Protein AF-A0AAW9EFN9-F1 (afdb_monomer)

Mean predicted aligned error: 13.35 Å

Structure (mmCIF, N/CA/C/O backbone):
data_AF-A0AAW9EFN9-F1
#
_entry.id   AF-A0AAW9EFN9-F1
#
loop_
_atom_site.group_PDB
_atom_site.id
_atom_site.type_symbol
_atom_site.label_atom_id
_atom_site.label_alt_id
_atom_site.label_comp_id
_atom_site.label_asym_id
_atom_site.label_entity_id
_atom_site.label_seq_id
_atom_site.pdbx_PDB_ins_code
_atom_site.Cartn_x
_atom_site.Cartn_y
_atom_site.Cartn_z
_atom_site.occupancy
_atom_site.B_iso_or_equiv
_atom_site.auth_seq_id
_atom_site.auth_comp_id
_atom_site.auth_asym_id
_atom_site.auth_atom_id
_atom_site.pdbx_PDB_model_num
ATOM 1 N N . MET A 1 1 ? -23.101 8.302 19.626 1.00 79.06 1 MET A N 1
ATOM 2 C CA . MET A 1 1 ? -23.745 7.176 20.337 1.00 79.06 1 MET A CA 1
ATOM 3 C C . MET A 1 1 ? -23.884 7.500 21.819 1.00 79.06 1 MET A C 1
ATOM 5 O O . MET A 1 1 ? -25.025 7.617 22.245 1.00 79.06 1 MET A O 1
ATOM 9 N N . GLU A 1 2 ? -22.782 7.714 22.566 1.00 78.69 2 GLU A N 1
ATOM 10 C CA . GLU A 1 2 ? -22.810 8.140 23.985 1.00 78.69 2 GLU A CA 1
ATOM 11 C C . GLU A 1 2 ? -23.804 9.275 24.248 1.00 78.69 2 GLU A C 1
ATOM 13 O O . GLU A 1 2 ? -24.662 9.152 25.112 1.00 78.69 2 GLU A O 1
ATOM 18 N N . GLU A 1 3 ? -23.733 10.349 23.465 1.00 81.25 3 GLU A N 1
ATOM 19 C CA . GLU A 1 3 ? -24.566 11.542 23.654 1.00 81.25 3 GLU A CA 1
ATOM 20 C C . GLU A 1 3 ? -26.070 11.263 23.458 1.00 81.25 3 GLU A C 1
ATOM 22 O O . GLU A 1 3 ? -26.909 11.765 24.201 1.00 81.25 3 GLU A O 1
ATOM 27 N N . ALA A 1 4 ? -26.430 10.385 22.513 1.00 72.81 4 ALA A N 1
ATOM 28 C CA . ALA A 1 4 ? -27.815 9.954 22.313 1.00 72.81 4 ALA A CA 1
ATOM 29 C C . ALA A 1 4 ? -28.303 9.060 23.467 1.00 72.81 4 ALA A C 1
ATOM 31 O O . ALA A 1 4 ? -29.438 9.203 23.913 1.00 72.81 4 ALA A O 1
ATOM 32 N N . SER A 1 5 ? -27.435 8.193 24.001 1.00 74.69 5 SER A N 1
ATOM 33 C CA . SER A 1 5 ? -27.746 7.366 25.174 1.00 74.69 5 SER A CA 1
ATOM 34 C C . SER A 1 5 ? -27.900 8.204 26.446 1.00 74.69 5 SER A C 1
ATOM 36 O O . SER A 1 5 ? -28.800 7.941 27.239 1.00 74.69 5 SER A O 1
ATOM 38 N N . GLN A 1 6 ? -27.051 9.218 26.636 1.00 80.88 6 GLN A N 1
ATOM 39 C CA . GLN A 1 6 ? -27.144 10.169 27.751 1.00 80.88 6 GLN A CA 1
ATOM 40 C C . GLN A 1 6 ? -28.422 11.014 27.665 1.00 80.88 6 GLN A C 1
ATOM 42 O O . GLN A 1 6 ? -29.026 11.320 28.687 1.00 80.88 6 GLN A O 1
ATOM 47 N N . ALA A 1 7 ? -28.885 11.313 26.449 1.00 86.81 7 ALA A N 1
ATOM 48 C CA . ALA A 1 7 ? -30.161 11.976 26.190 1.00 86.81 7 ALA A CA 1
ATOM 49 C C . ALA A 1 7 ? -31.385 11.031 26.221 1.00 86.81 7 ALA A C 1
ATOM 51 O O . ALA A 1 7 ? -32.453 11.421 25.754 1.00 86.81 7 ALA A O 1
ATOM 52 N N . LEU A 1 8 ? -31.248 9.793 26.725 1.00 79.62 8 LEU A N 1
ATOM 53 C CA . LEU A 1 8 ? -32.302 8.762 26.787 1.00 79.62 8 LEU A CA 1
ATOM 54 C C . LEU A 1 8 ? -32.906 8.373 25.417 1.00 79.62 8 LEU A C 1
ATOM 56 O O . LEU A 1 8 ? -33.974 7.765 25.343 1.00 79.62 8 LEU A O 1
ATOM 60 N N . ARG A 1 9 ? -32.211 8.675 24.313 1.00 84.00 9 ARG A N 1
ATOM 61 C CA . ARG A 1 9 ? -32.600 8.329 22.935 1.00 84.00 9 ARG A CA 1
ATOM 62 C C . ARG A 1 9 ? -31.989 6.988 22.530 1.00 84.00 9 ARG A C 1
ATOM 64 O O . ARG A 1 9 ? -31.070 6.914 21.714 1.00 84.00 9 ARG A O 1
ATOM 71 N N . PHE A 1 10 ? -32.493 5.913 23.130 1.00 83.75 10 PHE A N 1
ATOM 72 C CA . PHE A 1 10 ? -31.912 4.572 22.997 1.00 83.75 10 PHE A CA 1
ATOM 73 C C . PHE A 1 10 ? -31.964 4.002 21.574 1.00 83.75 10 PHE A C 1
ATOM 75 O O . PHE A 1 10 ? -30.995 3.382 21.143 1.00 83.75 10 PHE A O 1
ATOM 82 N N . GLU A 1 11 ? -33.036 4.248 20.818 1.00 87.38 11 GLU A N 1
ATOM 83 C CA . GLU A 1 11 ? -33.138 3.795 19.421 1.00 87.38 11 GLU A CA 1
ATOM 84 C C . GLU A 1 11 ? -32.097 4.469 18.523 1.00 87.38 11 GLU A C 1
ATOM 86 O O . GLU A 1 11 ? -31.459 3.828 17.688 1.00 87.38 11 GLU A O 1
ATOM 91 N N . GLU A 1 12 ? -31.864 5.764 18.734 1.00 83.69 12 GLU A N 1
ATOM 92 C CA . GLU A 1 12 ? -30.863 6.518 17.985 1.00 83.69 12 GLU A CA 1
ATOM 93 C C . GLU A 1 12 ? -29.442 6.074 18.358 1.00 83.69 12 GLU A C 1
ATOM 95 O O . GLU A 1 12 ? -28.594 5.896 17.481 1.00 83.69 12 GLU A O 1
ATOM 100 N N . ALA A 1 13 ? -29.189 5.816 19.645 1.00 86.81 13 ALA A N 1
ATOM 101 C CA . ALA A 1 13 ? -27.928 5.246 20.104 1.00 86.81 13 ALA A CA 1
ATOM 102 C C . ALA A 1 13 ? -27.679 3.852 19.499 1.00 86.81 13 ALA A C 1
ATOM 104 O O . ALA A 1 13 ? -26.586 3.606 18.986 1.00 86.81 13 ALA A O 1
ATOM 105 N N . ALA A 1 14 ? -28.688 2.975 19.487 1.00 87.44 14 ALA A N 1
ATOM 106 C CA . ALA A 1 14 ? -28.608 1.655 18.865 1.00 87.44 14 ALA A CA 1
ATOM 107 C C . ALA A 1 14 ? -28.310 1.760 17.363 1.00 87.44 14 ALA A C 1
ATOM 109 O O . ALA A 1 14 ? -27.388 1.112 16.875 1.00 87.44 14 ALA A O 1
ATOM 110 N N . ARG A 1 15 ? -28.986 2.667 16.646 1.00 89.75 15 ARG A N 1
ATOM 111 C CA . ARG A 1 15 ? -28.732 2.902 15.219 1.00 89.75 15 ARG A CA 1
ATOM 112 C C . ARG A 1 15 ? -27.29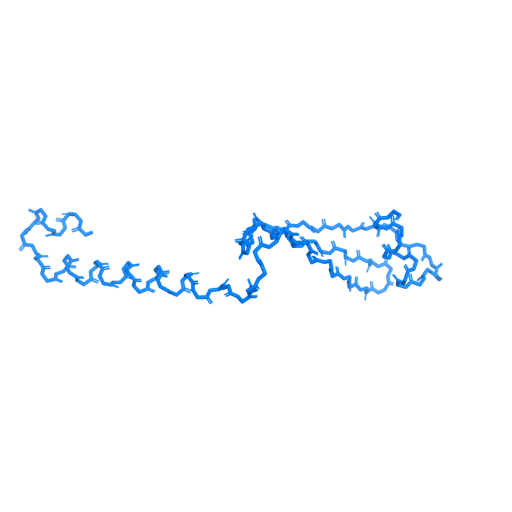1 3.342 14.946 1.00 89.75 15 ARG A C 1
ATOM 114 O O . ARG A 1 15 ? -26.667 2.849 14.010 1.00 89.75 15 ARG A O 1
ATOM 121 N N . ILE A 1 16 ? -26.749 4.258 15.753 1.00 85.06 16 ILE A N 1
ATOM 122 C CA . ILE A 1 16 ? -25.359 4.719 15.603 1.00 85.06 16 ILE A CA 1
ATOM 123 C C . ILE A 1 16 ? -24.377 3.583 15.919 1.00 85.06 16 ILE A C 1
ATOM 125 O O . ILE A 1 16 ? -23.391 3.412 15.204 1.00 85.06 16 ILE A O 1
ATOM 129 N N . ARG A 1 17 ? -24.645 2.785 16.958 1.00 88.62 17 ARG A N 1
ATOM 130 C CA . ARG A 1 17 ? -23.842 1.605 17.306 1.00 88.62 17 ARG A CA 1
ATOM 131 C C . ARG A 1 17 ? -23.777 0.621 16.139 1.00 88.62 17 ARG A C 1
ATOM 133 O O . ARG A 1 17 ? -22.694 0.182 15.761 1.00 88.62 17 ARG A O 1
ATOM 140 N N . ASP A 1 18 ? -24.926 0.313 15.553 1.00 89.31 18 ASP A N 1
ATOM 141 C CA . ASP A 1 18 ? -25.039 -0.658 14.470 1.00 89.31 18 ASP A CA 1
ATOM 142 C C . ASP A 1 18 ? -24.348 -0.145 13.192 1.00 89.31 18 ASP A C 1
ATOM 144 O O . ASP A 1 18 ? -23.671 -0.911 12.509 1.00 89.31 18 ASP A O 1
ATOM 148 N N . GLN A 1 19 ? -24.395 1.166 12.918 1.00 87.38 19 GLN A N 1
ATOM 149 C CA . GLN A 1 19 ? -23.602 1.789 11.847 1.00 87.38 19 GLN A CA 1
ATOM 150 C C . GLN A 1 19 ? -22.092 1.690 12.097 1.00 87.38 19 GLN A C 1
ATOM 152 O O . GLN A 1 19 ? -21.345 1.348 11.183 1.00 87.38 19 GLN A O 1
ATOM 157 N N . ILE A 1 20 ? -21.630 1.941 13.326 1.00 85.88 20 ILE A N 1
ATOM 158 C CA . ILE A 1 20 ? -20.214 1.781 13.692 1.00 85.88 20 ILE A CA 1
ATOM 159 C C . ILE A 1 20 ? -19.775 0.325 13.493 1.00 85.88 20 ILE A C 1
ATOM 161 O O . ILE A 1 20 ? -18.700 0.082 12.944 1.00 85.88 20 ILE A O 1
ATOM 165 N N . HIS A 1 21 ? -20.599 -0.644 13.898 1.00 84.81 21 HIS A N 1
ATOM 166 C CA . HIS A 1 21 ? -20.316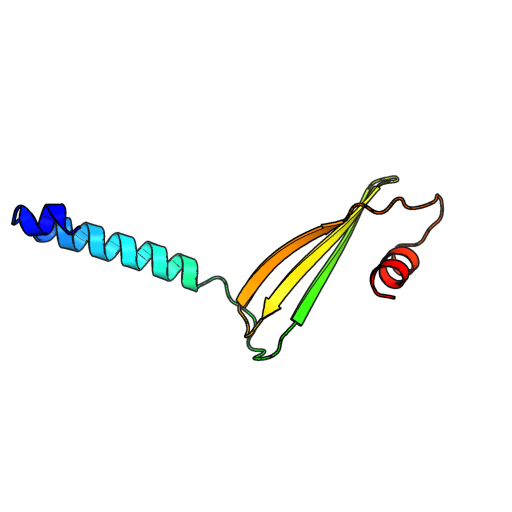 -2.062 13.675 1.00 84.81 21 HIS A CA 1
ATOM 167 C C . HIS A 1 21 ? -20.282 -2.423 12.190 1.00 84.81 21 HIS A C 1
ATOM 169 O O . HIS A 1 21 ? -19.359 -3.115 11.772 1.00 84.81 21 HIS A O 1
ATOM 175 N N . ALA A 1 22 ? -21.220 -1.921 11.386 1.00 82.12 22 ALA A N 1
ATOM 176 C CA . ALA A 1 22 ? -21.237 -2.157 9.946 1.00 82.12 22 ALA A CA 1
ATOM 177 C C . ALA A 1 22 ? -19.983 -1.592 9.258 1.00 82.12 22 ALA A C 1
ATOM 179 O O . ALA A 1 22 ? -19.359 -2.283 8.454 1.00 82.12 22 ALA A O 1
ATOM 180 N N . VAL A 1 23 ? -19.565 -0.373 9.618 1.00 75.50 23 VAL A N 1
ATOM 181 C CA . VAL A 1 23 ? -18.323 0.230 9.108 1.00 75.50 23 VAL A CA 1
ATOM 182 C C . VAL A 1 23 ? -17.114 -0.619 9.502 1.00 75.50 23 VAL A C 1
ATOM 184 O O . VAL A 1 23 ? -16.325 -0.979 8.633 1.00 75.50 23 VAL A O 1
ATOM 187 N N . ARG A 1 24 ? -17.002 -1.020 10.777 1.00 71.56 24 ARG A N 1
ATOM 188 C CA . ARG A 1 24 ? -15.913 -1.892 11.255 1.00 71.56 24 ARG A CA 1
ATOM 189 C C . ARG A 1 24 ? -15.878 -3.234 10.524 1.00 71.56 24 ARG A C 1
ATOM 191 O O . ARG A 1 24 ? -14.808 -3.662 10.108 1.00 71.56 24 ARG A O 1
ATOM 198 N N . GLN A 1 25 ? -17.033 -3.858 10.307 1.00 68.75 25 GLN A N 1
ATOM 199 C CA . GLN A 1 25 ? -17.139 -5.142 9.616 1.00 68.75 25 GLN A CA 1
ATOM 200 C C . GLN A 1 25 ? -16.735 -5.043 8.136 1.00 68.75 25 GLN A C 1
ATOM 202 O O . GLN A 1 25 ? -16.153 -5.976 7.586 1.00 68.75 25 GLN A O 1
ATOM 207 N N . VAL A 1 26 ? -17.032 -3.922 7.470 1.00 65.69 26 VAL A N 1
ATOM 208 C CA . VAL A 1 26 ? -16.576 -3.668 6.094 1.00 65.69 26 VAL A CA 1
ATOM 209 C C . VAL A 1 26 ? -15.064 -3.435 6.058 1.00 65.69 26 VAL A C 1
ATOM 211 O O . VAL A 1 26 ? -14.400 -3.960 5.167 1.00 65.69 26 VAL A O 1
ATOM 214 N N . THR 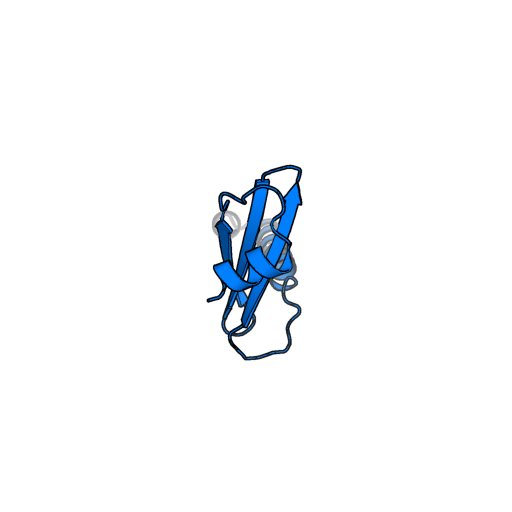A 1 27 ? -14.502 -2.725 7.041 1.00 57.66 27 THR A N 1
ATOM 215 C CA . THR A 1 27 ? -13.046 -2.539 7.174 1.00 57.66 27 THR A CA 1
ATOM 216 C C . THR A 1 27 ? -12.313 -3.858 7.459 1.00 57.66 27 THR A C 1
ATOM 218 O O . THR A 1 27 ? -11.240 -4.087 6.910 1.00 57.66 27 THR A O 1
ATOM 221 N N . GLU A 1 28 ? -12.896 -4.761 8.254 1.00 53.78 28 GLU A N 1
ATOM 222 C CA . GLU A 1 28 ? -12.313 -6.076 8.571 1.00 53.78 28 GLU A CA 1
ATOM 223 C C . GLU A 1 28 ? -12.238 -7.030 7.368 1.00 53.78 28 GLU A C 1
ATOM 225 O O . GLU A 1 28 ? -11.376 -7.905 7.333 1.00 53.78 28 GLU A O 1
ATOM 230 N N . LYS A 1 29 ? -13.102 -6.869 6.356 1.00 48.88 29 LYS A N 1
ATOM 231 C CA . LYS A 1 29 ? -13.168 -7.782 5.198 1.00 48.88 29 LYS A CA 1
ATOM 232 C C . LYS A 1 29 ? -12.061 -7.590 4.157 1.00 48.88 29 LYS A C 1
ATOM 234 O O . LYS A 1 29 ? -12.015 -8.352 3.193 1.00 48.88 29 LYS A O 1
ATOM 239 N N . GLN A 1 30 ? -11.157 -6.626 4.323 1.00 49.50 30 GLN A N 1
ATOM 240 C CA . GLN A 1 30 ? -10.013 -6.450 3.423 1.00 49.50 30 GLN A CA 1
ATOM 241 C C . GLN A 1 30 ? -8.775 -7.247 3.863 1.00 49.50 30 GLN A C 1
ATOM 243 O O . GLN A 1 30 ? -7.702 -6.672 3.953 1.00 49.50 30 GLN A O 1
ATOM 248 N N . PHE A 1 31 ? -8.880 -8.561 4.093 1.00 47.06 31 PHE A N 1
ATOM 249 C CA . PHE A 1 31 ? -7.692 -9.424 4.171 1.00 47.06 31 PHE A CA 1
ATOM 250 C C . PHE A 1 31 ? -7.934 -10.805 3.574 1.00 47.06 31 PHE A C 1
ATOM 252 O O . PHE A 1 31 ? -8.544 -11.679 4.182 1.00 47.06 31 PHE A O 1
ATOM 259 N N . VAL A 1 32 ? -7.393 -11.006 2.374 1.00 48.66 32 VAL A N 1
ATOM 260 C CA . VAL A 1 32 ? -7.116 -12.332 1.828 1.00 48.66 32 VAL A CA 1
ATOM 261 C C . VAL A 1 32 ? -5.602 -12.490 1.811 1.00 48.66 32 VAL A C 1
ATOM 263 O O . VAL A 1 32 ? -4.946 -12.050 0.876 1.00 48.66 32 VAL A O 1
ATOM 266 N N . ALA A 1 33 ? -5.056 -13.098 2.859 1.00 50.56 33 ALA A N 1
ATOM 267 C CA . ALA A 1 33 ? -3.853 -13.919 2.778 1.00 50.56 33 ALA A CA 1
ATOM 268 C C . ALA A 1 33 ? -3.791 -14.779 4.043 1.00 50.56 33 ALA A C 1
ATOM 270 O O . ALA A 1 33 ? -3.434 -14.316 5.122 1.00 50.56 33 ALA A O 1
ATOM 271 N N . ASN A 1 34 ? -4.183 -16.043 3.901 1.00 49.72 34 ASN A N 1
ATOM 272 C CA . ASN A 1 34 ? -4.062 -17.075 4.925 1.00 49.72 34 ASN A CA 1
ATOM 273 C C . ASN A 1 34 ? -2.607 -17.577 4.993 1.00 49.72 34 ASN A C 1
ATOM 275 O O . ASN A 1 34 ? -2.332 -18.754 4.785 1.00 49.72 34 ASN A O 1
ATOM 279 N N . ILE A 1 35 ? -1.669 -16.651 5.186 1.00 56.28 35 ILE A N 1
ATOM 280 C CA . ILE A 1 35 ? -0.249 -16.934 5.362 1.00 56.28 35 ILE A CA 1
ATOM 281 C C . ILE A 1 35 ? 0.140 -16.145 6.604 1.00 56.28 35 ILE A C 1
ATOM 283 O O . ILE A 1 35 ? 0.201 -14.920 6.573 1.00 56.28 35 ILE A O 1
ATOM 287 N N . GLY A 1 36 ? 0.319 -16.838 7.726 1.00 58.75 36 GLY A N 1
ATOM 288 C CA . GLY A 1 36 ? 0.729 -16.241 9.001 1.00 58.75 36 GLY A CA 1
ATOM 289 C C . GLY A 1 36 ? 2.153 -15.676 8.997 1.00 58.75 36 GLY A C 1
ATOM 290 O O . GLY A 1 36 ? 2.671 -15.372 10.067 1.00 58.75 36 GLY A O 1
ATOM 291 N N . ASP A 1 37 ? 2.759 -15.529 7.821 1.00 68.06 37 ASP A N 1
ATOM 292 C CA . ASP A 1 37 ? 4.131 -15.095 7.634 1.00 68.06 37 ASP A CA 1
ATOM 293 C C . ASP A 1 37 ? 4.187 -13.632 7.194 1.00 68.06 37 ASP A C 1
ATOM 295 O O . ASP A 1 37 ? 3.273 -13.082 6.568 1.00 68.06 37 ASP A O 1
ATOM 299 N N . ASP A 1 38 ? 5.300 -13.002 7.540 1.00 84.75 38 ASP A N 1
ATOM 300 C CA . ASP A 1 38 ? 5.654 -11.683 7.055 1.00 84.75 38 ASP A CA 1
ATOM 301 C C . ASP A 1 38 ? 6.005 -11.783 5.568 1.00 84.75 38 ASP A C 1
ATOM 303 O O . ASP A 1 38 ? 6.908 -12.523 5.178 1.00 84.75 38 ASP A O 1
ATOM 307 N N . LEU A 1 39 ? 5.284 -11.038 4.731 1.00 84.88 39 LEU A N 1
ATOM 308 C CA . LEU A 1 39 ? 5.510 -11.012 3.289 1.00 84.88 39 LEU A CA 1
ATOM 309 C C . LEU A 1 39 ? 5.445 -9.581 2.774 1.00 84.88 39 LEU A C 1
ATOM 311 O O . LEU A 1 39 ? 4.665 -8.765 3.257 1.00 84.88 39 LEU A O 1
ATOM 315 N N . ASP A 1 40 ? 6.242 -9.281 1.761 1.00 86.88 40 ASP A N 1
ATOM 316 C CA . ASP A 1 40 ? 6.201 -7.998 1.073 1.00 86.88 40 ASP A CA 1
ATOM 317 C C . ASP A 1 40 ? 5.878 -8.257 -0.401 1.00 86.88 40 ASP A C 1
ATOM 319 O O . ASP A 1 40 ? 6.463 -9.136 -1.035 1.00 86.88 40 ASP A O 1
ATOM 323 N N . VAL A 1 41 ? 4.914 -7.516 -0.949 1.00 87.88 41 VAL A N 1
ATOM 324 C CA . VAL A 1 41 ? 4.534 -7.607 -2.365 1.00 87.88 41 VAL A CA 1
ATOM 325 C C . VAL A 1 41 ? 5.177 -6.449 -3.106 1.00 87.88 41 VAL A C 1
ATOM 327 O O . VAL A 1 41 ? 4.938 -5.288 -2.775 1.00 87.88 41 VAL A O 1
ATOM 330 N N . ILE A 1 42 ? 5.966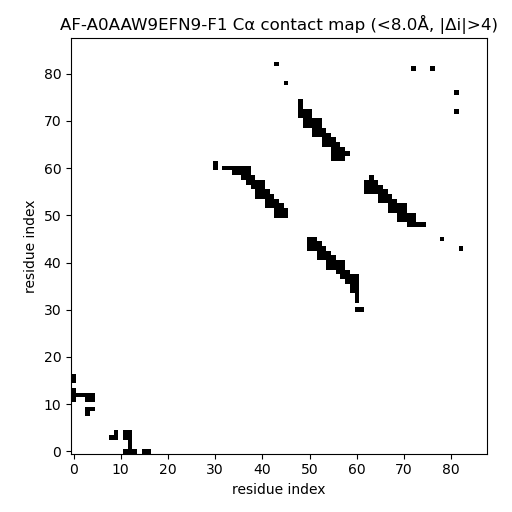 -6.764 -4.131 1.00 87.88 42 ILE A N 1
ATOM 331 C CA . ILE A 1 42 ? 6.596 -5.775 -5.005 1.00 87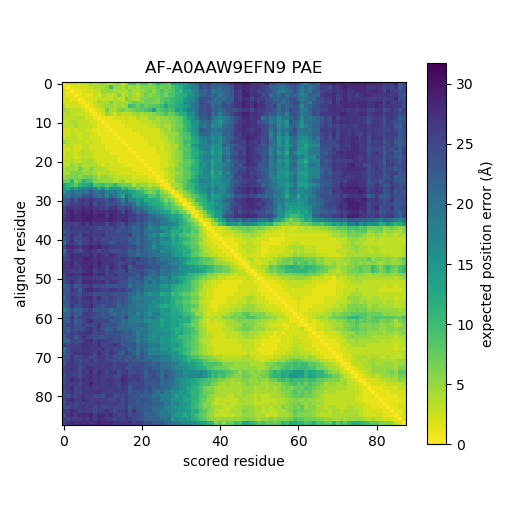.88 42 ILE A CA 1
ATOM 332 C C . ILE A 1 42 ? 5.881 -5.793 -6.353 1.00 87.88 42 ILE A C 1
ATOM 334 O O . ILE A 1 42 ? 5.679 -6.843 -6.955 1.00 87.88 42 ILE A O 1
ATOM 338 N N . SER A 1 43 ? 5.478 -4.620 -6.827 1.00 86.62 43 SER A N 1
ATOM 339 C CA . SER A 1 43 ? 4.895 -4.410 -8.151 1.00 86.62 43 SER A CA 1
ATOM 340 C C . SER A 1 43 ? 5.706 -3.366 -8.898 1.00 86.62 43 SER A C 1
ATOM 342 O O . SER A 1 43 ? 6.107 -2.360 -8.313 1.00 86.62 43 SER A O 1
ATOM 344 N N . VAL A 1 44 ? 5.930 -3.579 -10.192 1.00 86.56 44 VAL A N 1
ATOM 345 C CA . VAL A 1 44 ? 6.646 -2.619 -11.034 1.00 86.56 44 VAL A CA 1
ATOM 346 C C . VAL A 1 44 ? 5.790 -2.257 -12.233 1.00 86.56 44 VAL A C 1
ATOM 348 O O . VAL A 1 44 ? 5.263 -3.127 -12.922 1.00 86.56 44 VAL A O 1
ATOM 351 N N . ALA A 1 45 ? 5.655 -0.958 -12.472 1.00 85.25 45 ALA A N 1
ATOM 352 C CA . ALA A 1 45 ? 5.030 -0.408 -13.663 1.00 85.25 45 ALA A CA 1
ATOM 353 C C . ALA A 1 45 ? 6.036 0.466 -14.408 1.00 85.25 45 ALA A C 1
ATOM 355 O O . ALA A 1 45 ? 6.804 1.210 -13.793 1.00 85.25 45 ALA A O 1
ATOM 356 N N . PHE A 1 46 ? 6.005 0.389 -15.735 1.00 79.94 46 PHE A N 1
ATOM 357 C CA . PHE A 1 46 ? 6.902 1.136 -16.604 1.00 79.94 46 PHE A CA 1
ATOM 358 C C . PHE A 1 46 ? 6.101 1.940 -17.626 1.00 79.94 46 PHE A C 1
ATOM 360 O O . PHE A 1 46 ? 5.250 1.389 -18.323 1.00 79.94 46 PHE A O 1
ATOM 367 N N . ASN A 1 47 ? 6.362 3.244 -17.706 1.00 79.62 47 ASN A N 1
ATOM 368 C CA . ASN A 1 47 ? 5.771 4.127 -18.707 1.00 79.62 47 ASN A CA 1
ATOM 369 C C . ASN A 1 47 ? 6.852 5.043 -19.294 1.00 79.62 47 ASN A C 1
ATOM 371 O O . ASN A 1 47 ? 7.359 5.945 -18.621 1.00 79.62 47 ASN A O 1
ATOM 375 N N . GLY A 1 48 ? 7.208 4.807 -20.557 1.00 76.75 48 GLY A N 1
ATOM 376 C CA . GLY A 1 48 ? 8.237 5.573 -21.254 1.00 76.75 48 GLY A CA 1
ATOM 377 C C . GLY A 1 48 ? 9.605 5.419 -20.589 1.00 76.75 48 GLY A C 1
ATOM 378 O O . GLY A 1 48 ? 10.201 4.356 -20.663 1.00 76.75 48 GLY A O 1
ATOM 379 N N . ALA A 1 49 ? 10.100 6.484 -19.958 1.00 74.31 49 ALA A N 1
ATOM 380 C CA . ALA A 1 49 ? 11.383 6.498 -19.245 1.00 74.31 49 ALA A CA 1
ATOM 381 C C . ALA A 1 49 ? 11.231 6.447 -17.711 1.00 74.31 49 ALA A C 1
ATOM 383 O O . ALA A 1 49 ? 12.201 6.649 -16.981 1.00 74.31 49 ALA A O 1
ATOM 384 N N . ILE A 1 50 ? 10.008 6.243 -17.209 1.00 81.56 50 ILE A N 1
ATOM 385 C CA . ILE A 1 50 ? 9.698 6.288 -15.780 1.00 81.56 50 ILE A CA 1
ATOM 386 C C . ILE A 1 50 ? 9.272 4.897 -15.318 1.00 81.56 50 ILE A C 1
ATOM 388 O O . ILE A 1 50 ? 8.250 4.366 -15.760 1.00 81.56 50 ILE A O 1
ATOM 392 N N . ALA A 1 51 ? 10.035 4.337 -14.381 1.00 86.62 51 ALA A N 1
ATOM 393 C CA . ALA A 1 51 ? 9.612 3.192 -13.591 1.00 86.62 51 ALA A CA 1
ATOM 394 C C . ALA A 1 51 ? 8.991 3.653 -12.273 1.00 86.62 51 ALA A C 1
ATOM 396 O O . ALA A 1 51 ? 9.461 4.600 -11.641 1.00 86.62 51 ALA A O 1
ATOM 397 N N . CYS A 1 52 ? 7.964 2.935 -11.838 1.00 90.06 52 CYS A N 1
ATOM 398 C CA . CYS A 1 52 ? 7.433 3.003 -10.488 1.00 90.06 52 CYS A CA 1
ATOM 399 C C . CYS A 1 52 ? 7.541 1.614 -9.866 1.00 90.06 52 CYS A C 1
ATOM 401 O O . CYS A 1 52 ? 6.950 0.663 -10.380 1.00 90.06 52 CYS A O 1
ATOM 403 N N . VAL A 1 53 ? 8.283 1.509 -8.766 1.00 90.69 53 VAL A N 1
ATOM 404 C CA . VAL A 1 53 ? 8.340 0.307 -7.934 1.00 90.69 53 VAL A CA 1
ATOM 405 C C . VAL A 1 53 ? 7.492 0.554 -6.697 1.00 90.69 53 VAL A C 1
ATOM 407 O O . VAL A 1 53 ? 7.783 1.446 -5.901 1.00 90.69 53 VAL A O 1
ATOM 410 N N . PHE A 1 54 ? 6.430 -0.223 -6.541 1.00 90.75 54 PHE A N 1
ATOM 411 C CA . PHE A 1 54 ? 5.507 -0.149 -5.421 1.00 90.75 54 PHE A CA 1
ATOM 412 C C . PHE A 1 54 ? 5.707 -1.353 -4.509 1.00 90.75 54 PHE A C 1
ATOM 414 O O . PHE A 1 54 ? 5.608 -2.493 -4.957 1.00 90.75 54 PHE A O 1
ATOM 421 N N . VAL A 1 55 ? 5.977 -1.095 -3.23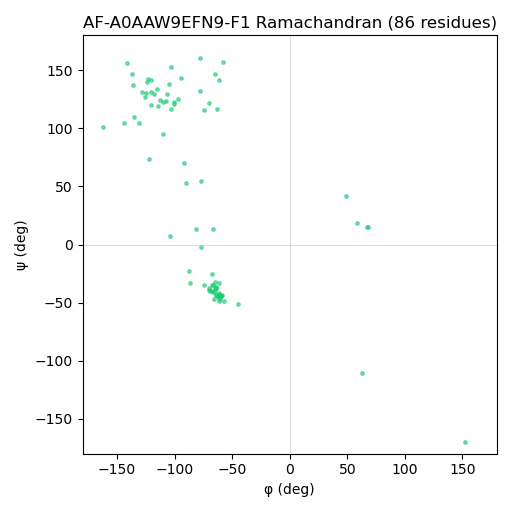2 1.00 91.56 55 VAL A N 1
ATOM 422 C CA . VAL A 1 55 ? 6.154 -2.126 -2.207 1.00 91.56 55 VAL A CA 1
ATOM 423 C C . VAL A 1 55 ? 5.008 -2.026 -1.214 1.00 91.56 55 VAL A C 1
ATOM 425 O O . VAL A 1 55 ? 4.785 -0.960 -0.637 1.00 91.56 55 VAL A O 1
ATOM 428 N N . LEU A 1 56 ? 4.293 -3.129 -1.017 1.00 92.00 56 LEU A N 1
ATOM 429 C CA . LEU A 1 56 ? 3.223 -3.277 -0.038 1.00 92.00 56 LEU A CA 1
ATOM 430 C C . LEU A 1 56 ? 3.697 -4.222 1.066 1.00 92.00 56 LEU A C 1
ATOM 432 O O . LEU A 1 56 ? 4.073 -5.359 0.781 1.00 92.00 56 LEU A O 1
ATOM 436 N N . PHE A 1 57 ? 3.678 -3.750 2.309 1.00 88.50 57 PHE A N 1
ATOM 437 C CA . PHE A 1 57 ? 4.223 -4.491 3.442 1.00 88.50 57 PHE A CA 1
ATOM 438 C C . PHE A 1 57 ? 3.123 -5.242 4.180 1.00 88.50 57 PHE A C 1
ATOM 440 O O . PHE A 1 57 ? 2.167 -4.606 4.632 1.00 88.50 57 PHE A O 1
ATOM 447 N N . PHE A 1 58 ? 3.269 -6.556 4.363 1.00 87.44 58 PHE A N 1
ATOM 448 C CA . PHE A 1 58 ? 2.357 -7.369 5.170 1.00 87.44 58 PHE A CA 1
ATOM 449 C C . PHE A 1 58 ? 3.080 -7.988 6.362 1.00 87.44 58 PHE A C 1
ATOM 451 O O . PHE A 1 58 ? 4.112 -8.640 6.218 1.00 87.44 58 PHE A O 1
ATOM 458 N N . ARG A 1 59 ? 2.518 -7.829 7.557 1.00 86.62 59 ARG A N 1
ATOM 459 C CA . ARG A 1 59 ? 2.989 -8.499 8.774 1.00 86.62 59 ARG A CA 1
ATOM 460 C C . ARG A 1 59 ? 1.824 -9.192 9.450 1.00 86.62 59 ARG A C 1
ATOM 462 O O . ARG A 1 59 ? 0.769 -8.579 9.608 1.00 86.62 59 ARG A O 1
ATOM 469 N N . GLN A 1 60 ? 1.997 -10.460 9.820 1.00 83.50 60 GLN A N 1
ATOM 470 C CA . GLN A 1 60 ? 0.931 -11.282 10.419 1.00 83.50 60 GLN A CA 1
ATOM 471 C C . GLN A 1 60 ? -0.390 -11.224 9.626 1.00 83.50 60 GLN A C 1
ATOM 473 O O . GLN A 1 60 ? -1.474 -11.044 10.189 1.00 83.50 60 GLN A O 1
ATOM 478 N N . GLY A 1 61 ? -0.290 -11.277 8.296 1.00 74.50 61 GLY A N 1
ATOM 479 C CA . GLY A 1 61 ? -1.443 -11.170 7.405 1.00 74.50 61 GLY A CA 1
ATOM 480 C C . GLY A 1 61 ? -2.132 -9.801 7.392 1.00 74.50 61 GLY A C 1
ATOM 481 O O . GLY A 1 61 ? -3.249 -9.728 6.901 1.00 74.50 61 GLY A O 1
ATOM 482 N N . LYS A 1 62 ? -1.516 -8.724 7.907 1.00 76.62 62 LYS A N 1
ATOM 483 C CA . LYS A 1 62 ? -2.030 -7.342 7.861 1.00 76.62 62 LYS A CA 1
ATOM 484 C C . LYS A 1 62 ? -1.125 -6.430 7.033 1.00 76.62 62 LYS A C 1
ATOM 486 O O . LYS A 1 62 ? 0.080 -6.401 7.251 1.00 76.62 62 LYS A O 1
ATOM 491 N N . VAL A 1 63 ? -1.708 -5.625 6.148 1.00 84.50 63 VAL A N 1
ATOM 492 C CA . VAL A 1 63 ? -1.053 -4.511 5.447 1.00 84.50 63 VAL A CA 1
ATOM 493 C C . VAL A 1 63 ? -0.635 -3.478 6.487 1.00 84.50 63 VAL A C 1
ATOM 495 O O . VAL A 1 63 ? -1.483 -2.879 7.147 1.00 84.50 63 VAL A O 1
ATOM 498 N N . LEU A 1 64 ? 0.668 -3.249 6.610 1.00 88.44 64 LEU A N 1
ATOM 499 C CA . LEU A 1 64 ? 1.222 -2.185 7.448 1.00 88.44 64 LEU A CA 1
ATOM 500 C C . LEU A 1 64 ? 1.326 -0.849 6.712 1.00 88.44 64 LEU A C 1
ATOM 502 O O . LEU A 1 64 ? 1.373 0.205 7.340 1.00 88.44 64 LEU A O 1
ATOM 506 N N . GLY A 1 65 ? 1.367 -0.889 5.384 1.00 86.38 65 GLY A N 1
ATOM 507 C CA . GLY A 1 65 ? 1.449 0.293 4.544 1.00 86.38 65 GLY A CA 1
ATOM 508 C C . GLY A 1 65 ? 2.142 -0.006 3.228 1.00 86.38 65 GLY A C 1
ATOM 509 O O . GLY A 1 65 ? 2.405 -1.160 2.888 1.00 86.38 65 GLY A O 1
ATOM 510 N N . SER A 1 66 ? 2.453 1.055 2.493 1.00 91.00 66 SER A N 1
ATOM 511 C CA . SER A 1 66 ? 3.095 0.961 1.190 1.00 91.00 66 SER A CA 1
ATOM 512 C C . SER A 1 66 ? 4.133 2.049 0.975 1.00 91.00 66 SER A C 1
ATOM 514 O O . SER A 1 66 ? 4.020 3.141 1.537 1.00 91.00 66 SER A O 1
ATOM 516 N N . ARG A 1 67 ? 5.098 1.790 0.092 1.00 93.44 67 ARG A N 1
ATOM 517 C CA . ARG A 1 67 ? 6.052 2.794 -0.378 1.00 93.44 67 ARG A CA 1
ATOM 518 C C . ARG A 1 67 ? 6.242 2.703 -1.889 1.00 93.44 67 ARG A C 1
ATOM 520 O O . ARG A 1 67 ? 6.398 1.613 -2.428 1.00 93.44 67 ARG A O 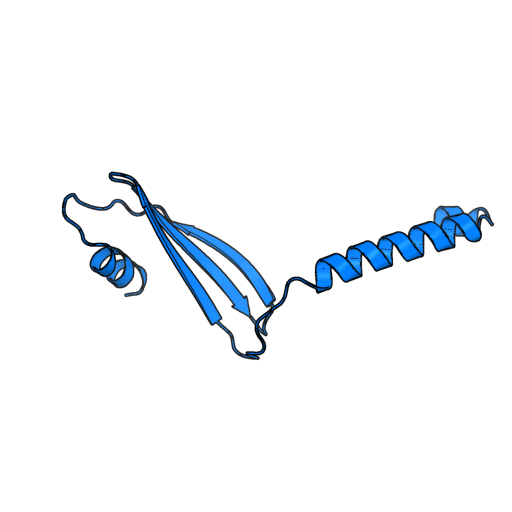1
ATOM 527 N N . SER A 1 68 ? 6.286 3.862 -2.539 1.00 93.31 68 SER A N 1
ATOM 528 C CA . SER A 1 68 ? 6.600 3.991 -3.964 1.00 93.31 68 SER A CA 1
ATOM 529 C C . SER A 1 68 ? 8.012 4.532 -4.157 1.00 93.31 68 SER A C 1
ATOM 531 O O . SER A 1 68 ? 8.414 5.483 -3.483 1.00 93.31 68 SER A O 1
ATOM 533 N N . TYR A 1 69 ? 8.737 3.961 -5.111 1.00 89.94 69 TYR A N 1
ATOM 534 C CA . TYR A 1 69 ? 10.054 4.404 -5.546 1.00 89.94 69 TYR A CA 1
ATOM 535 C C . TYR A 1 69 ? 10.026 4.692 -7.044 1.00 89.94 69 TYR A C 1
ATOM 537 O O . TYR A 1 69 ? 9.406 3.963 -7.815 1.00 89.94 69 TYR A O 1
ATOM 545 N N . PHE A 1 70 ? 10.736 5.740 -7.452 1.00 89.31 70 PHE A N 1
ATOM 546 C CA . PHE A 1 70 ? 10.806 6.187 -8.842 1.00 89.31 70 PHE A CA 1
ATOM 547 C C . PHE A 1 70 ? 12.269 6.196 -9.297 1.00 89.31 70 PHE A C 1
ATOM 549 O O . PHE A 1 70 ? 12.894 7.261 -9.337 1.00 89.31 70 PHE A O 1
ATOM 556 N N . PRO A 1 71 ? 12.872 5.016 -9.538 1.00 86.06 71 PRO A N 1
ATOM 557 C CA . PRO A 1 71 ? 14.260 4.946 -9.965 1.00 86.06 71 PRO A CA 1
ATOM 558 C C . PRO A 1 71 ? 14.425 5.578 -11.351 1.00 86.06 71 PRO A C 1
ATOM 560 O O . PRO A 1 71 ? 13.546 5.496 -12.210 1.00 86.06 71 PRO A O 1
ATOM 563 N N . LYS A 1 72 ? 15.585 6.201 -11.576 1.00 83.31 72 LYS A N 1
ATOM 564 C CA . LYS A 1 72 ? 15.988 6.631 -12.916 1.00 83.31 72 LYS A CA 1
ATOM 565 C C . LYS A 1 72 ? 16.402 5.391 -13.698 1.00 83.31 72 LYS A C 1
ATOM 567 O O . LYS A 1 72 ? 17.384 4.753 -13.329 1.00 83.31 72 LYS A O 1
ATOM 572 N N . VAL A 1 73 ? 15.663 5.070 -14.753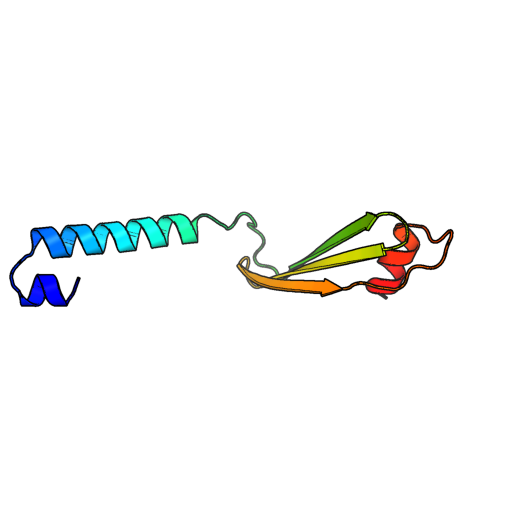 1.00 82.75 73 VAL A N 1
ATOM 573 C CA . VAL A 1 73 ? 15.936 3.903 -15.596 1.00 82.75 73 VAL A CA 1
ATOM 574 C C . VAL A 1 73 ? 16.655 4.362 -16.866 1.00 82.75 73 VAL A C 1
ATOM 576 O O . VAL A 1 73 ? 16.121 5.218 -17.578 1.00 82.75 73 VAL A O 1
ATOM 579 N N . PRO A 1 74 ? 17.875 3.867 -17.139 1.00 82.38 74 PRO A N 1
ATOM 580 C CA . PRO A 1 74 ? 18.564 4.132 -18.396 1.00 82.38 74 PRO A CA 1
ATOM 581 C C . PRO A 1 74 ? 17.753 3.670 -19.613 1.00 82.38 74 PRO A C 1
ATOM 583 O O . PRO A 1 74 ? 16.896 2.789 -19.534 1.00 82.38 74 PRO A O 1
ATOM 586 N N . ALA A 1 75 ? 18.037 4.259 -20.774 1.00 75.75 75 ALA A N 1
ATOM 587 C CA . ALA A 1 75 ? 17.484 3.752 -22.024 1.00 75.75 75 ALA A CA 1
ATOM 588 C C . ALA A 1 75 ? 17.977 2.312 -22.266 1.00 75.75 75 ALA A C 1
ATOM 590 O O . ALA A 1 75 ? 19.145 2.016 -22.020 1.00 75.75 75 ALA A O 1
ATOM 591 N N . ASN A 1 76 ? 17.096 1.452 -22.785 1.00 79.69 76 ASN A N 1
ATOM 592 C CA . ASN A 1 76 ? 17.334 0.026 -23.057 1.00 79.69 76 ASN A CA 1
ATOM 593 C C . ASN A 1 76 ? 17.511 -0.886 -21.829 1.00 79.69 76 ASN A C 1
ATOM 595 O O . ASN A 1 76 ? 17.950 -2.018 -21.998 1.00 79.69 76 ASN A O 1
ATOM 599 N N . THR A 1 77 ? 17.150 -0.445 -20.623 1.00 79.62 77 THR A N 1
ATOM 600 C CA . THR A 1 77 ? 17.104 -1.332 -19.449 1.00 79.62 77 THR A CA 1
ATOM 601 C C . THR A 1 77 ? 15.838 -2.187 -19.475 1.00 79.62 77 THR A C 1
ATOM 603 O O . THR A 1 77 ? 14.736 -1.675 -19.703 1.00 79.62 77 THR A O 1
ATOM 606 N N . SER A 1 78 ? 15.989 -3.490 -19.250 1.00 81.69 78 SER A N 1
ATOM 607 C CA . SER A 1 78 ? 14.864 -4.424 -19.179 1.00 81.69 78 SER A CA 1
ATOM 608 C C . SER A 1 78 ? 14.146 -4.342 -17.823 1.00 81.69 78 SER A C 1
ATOM 610 O O . SER A 1 78 ? 14.680 -3.853 -16.827 1.00 81.69 78 SER A O 1
ATOM 612 N N . LEU A 1 79 ? 12.899 -4.818 -17.755 1.00 77.50 79 LEU A N 1
ATOM 613 C CA . LEU A 1 79 ? 12.138 -4.811 -16.500 1.00 77.50 79 LEU A CA 1
ATOM 614 C C . LEU A 1 79 ? 12.782 -5.718 -15.438 1.00 77.50 79 LEU A C 1
ATOM 616 O O . LEU A 1 79 ? 12.783 -5.375 -14.257 1.00 77.50 79 LEU A O 1
ATOM 620 N N . ASP A 1 80 ? 13.335 -6.855 -15.857 1.00 82.00 80 ASP A N 1
ATOM 621 C CA . ASP A 1 80 ? 14.074 -7.786 -15.002 1.00 82.00 80 ASP A CA 1
ATOM 622 C C . ASP A 1 80 ? 15.316 -7.137 -14.378 1.00 82.00 80 ASP A C 1
ATOM 624 O O . ASP A 1 80 ? 15.507 -7.265 -13.169 1.00 82.00 80 ASP A O 1
ATOM 628 N N . GLU A 1 81 ? 16.090 -6.360 -15.142 1.00 82.62 81 GLU A N 1
ATOM 629 C CA . GLU A 1 81 ? 17.237 -5.602 -14.625 1.00 82.62 81 GLU A CA 1
ATOM 630 C C . GLU A 1 81 ? 16.817 -4.569 -13.568 1.00 82.62 81 GLU A C 1
ATOM 632 O O . GLU A 1 81 ? 17.471 -4.433 -12.527 1.00 82.62 81 GLU A O 1
ATOM 637 N N . VAL A 1 82 ? 15.703 -3.856 -13.792 1.00 81.69 82 VAL A N 1
ATOM 638 C CA . VAL A 1 82 ? 15.160 -2.890 -12.817 1.00 81.69 82 VAL A CA 1
ATOM 639 C C . VAL A 1 82 ? 14.755 -3.591 -11.521 1.00 81.69 82 VAL A C 1
ATOM 641 O O . VAL A 1 82 ? 15.067 -3.099 -10.435 1.00 81.69 82 VAL A O 1
ATOM 644 N N . VAL A 1 83 ? 14.071 -4.735 -11.621 1.00 82.56 83 VAL A N 1
ATOM 645 C CA . VAL A 1 83 ? 13.627 -5.513 -10.455 1.00 82.56 83 VAL A CA 1
ATOM 646 C C . VAL A 1 83 ? 14.822 -6.074 -9.684 1.00 82.56 83 VAL A C 1
ATOM 648 O O . VAL A 1 83 ? 14.869 -5.916 -8.466 1.00 82.56 83 VAL A O 1
ATOM 651 N N . GLN A 1 84 ? 15.803 -6.672 -10.367 1.00 84.94 84 GLN A N 1
ATOM 652 C CA . GLN A 1 84 ? 17.011 -7.198 -9.724 1.00 84.94 84 GLN A CA 1
ATOM 653 C C . GLN A 1 84 ? 17.792 -6.100 -9.002 1.00 84.94 84 GLN A C 1
ATOM 655 O O . GLN A 1 84 ? 18.123 -6.253 -7.832 1.00 84.94 84 GLN A O 1
ATOM 660 N N . THR A 1 85 ? 18.002 -4.954 -9.654 1.00 85.38 85 THR A N 1
ATOM 661 C CA . THR A 1 85 ? 18.719 -3.816 -9.053 1.00 85.38 85 THR A CA 1
ATOM 662 C C . THR A 1 85 ? 18.006 -3.271 -7.814 1.00 85.38 85 THR A C 1
ATOM 664 O O . THR A 1 85 ? 18.648 -2.777 -6.890 1.00 85.38 85 THR A O 1
ATOM 667 N N . PHE A 1 86 ? 16.672 -3.329 -7.789 1.00 84.50 86 PHE A N 1
ATOM 668 C CA . PHE A 1 86 ? 15.881 -2.855 -6.659 1.00 84.50 86 PHE A CA 1
ATOM 669 C C . PHE A 1 86 ? 15.928 -3.803 -5.451 1.00 84.50 86 PHE A C 1
ATOM 671 O O . PHE A 1 86 ? 15.878 -3.334 -4.314 1.00 84.50 86 PHE A O 1
ATOM 678 N N . ILE A 1 87 ? 15.992 -5.115 -5.690 1.00 82.56 87 ILE A N 1
ATOM 679 C CA . ILE A 1 87 ? 15.971 -6.139 -4.634 1.00 82.56 87 ILE A CA 1
ATOM 680 C C . ILE A 1 87 ? 17.380 -6.417 -4.081 1.00 82.56 87 ILE A C 1
ATOM 682 O O . ILE A 1 87 ? 17.505 -6.639 -2.875 1.00 82.56 87 ILE A O 1
ATOM 686 N N . GLY A 1 88 ? 18.420 -6.316 -4.917 1.00 74.31 88 GLY A N 1
ATOM 687 C CA . GLY A 1 88 ? 19.815 -6.598 -4.554 1.00 74.31 88 GLY A CA 1
ATOM 688 C C . GLY A 1 88 ? 20.295 -7.959 -5.031 1.00 74.31 88 GLY A C 1
ATOM 689 O O . GLY A 1 88 ? 19.564 -8.954 -4.829 1.00 74.31 88 GLY A O 1
#

Solvent-accessible surface area (backbone atoms only — not comparable to full-atom values): 5275 Å² total; per-residue (Å²): 77,70,69,34,46,75,68,70,36,54,69,61,16,51,53,45,48,52,50,53,51,51,53,50,55,60,64,65,68,76,61,92,54,102,43,84,51,73,48,71,50,78,48,77,50,78,56,96,71,44,39,39,40,37,38,38,37,29,49,70,45,36,79,79,50,73,51,79,44,71,59,88,55,65,90,92,66,52,72,66,57,54,51,47,69,72,73,107

InterPro domains:
  IPR001162 UvrC, RNAse H endonuclease domain [PF22920] (38-87)
  IPR001162 UvrC, RNAse H endonuclease domain [PS50165] (41-88)
  IPR001943 UVR domain [PF02151] (1-25)
  IPR001943 UVR domain [PS50151] (1-26)
  IPR036876 UVR domain superfamily [SSF46600] (1-30)
  IPR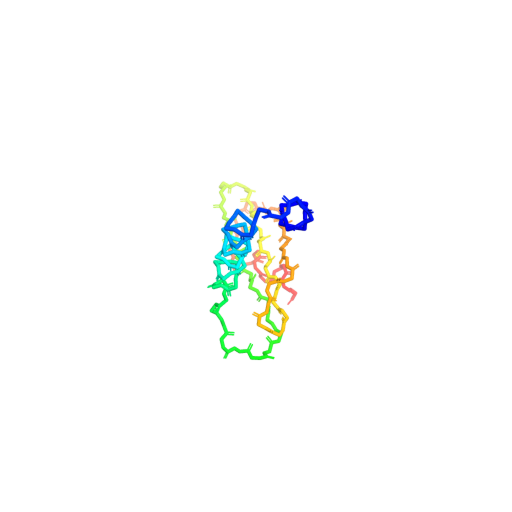050066 UvrABC system protein C [PTHR30562] (1-87)

Nearest PDB structures (foldseek):
  4jax-assembly9_F  TM=6.061E-01  e=1.045E+00  Kluyveromyces lactis NRRL Y-1140
  2qh9-assembly1_B  TM=5.763E-01  e=6.943E-01  Archaeoglobus fulgidus
  3a7a-assembly1_A  TM=5.673E-01  e=1.246E+00  Escherichia coli K-12
  6pdt-assembly1_A  TM=4.705E-01  e=1.246E+00  Saccharomyces cerevisiae S288C
  1bg3-assembly2_B  TM=3.739E-01  e=5.183E-01  Rattus norvegicus

pLDDT: mean 79.75, std 11.44, range [47.06, 93.44]

Organism: Klebsiella aerogenes (NCBI:txid548)

Secondary structure (DSSP, 8-state):
-HHHHHTT-HHHHHHHHHHHHHHHHHHHT-------S-EEEEEEEEETTEEEEEEEEEETTEEEEEEEE--BPPTT--HHHHHHHHH-

Sequence (88 aa):
MEEASQALRFEEAARIRDQIHAVRQVTEKQFVANIGDDLDVISVAFNGAIACVFVLFFRQGKVLGSRSYFPKVPANTSLDEVVQTFIG

Foldseek 3Di:
DVVCVVVVNVVVVVVVVVVVVVVVVVVVPPFPDPDQAWDKDWDWDDDDQWIKIKIFTDHRRDTPDIDIDIDGDDPPDDPVNVVVVVVD

Radius of gyration: 22.31 Å; Cα contacts (8 Å, |Δi|>4): 100; chains: 1; bounding box: 53×29×51 Å